Protein AF-A0A6G7CH44-F1 (afdb_monomer_lite)

Secondary structure (DSSP, 8-state):
-------------------HHHHHHHHHHH-TT--HHHHHHHHTT--SSHHHHHHHHHHHH-TT--HHHHHHHHTT-S-HHHHHHHHHHHGGGT--HHHHHHHHS--------

Sequence (113 aa):
MKTFFTIVSFISCSSFAYDPYDCLSDVSKIDKTIPIGLASELCSGAWSEAPASCYIGASLIDEEIPRFLAIKLCSGSVDAERTLKCYAKSADTELNRGLAVTLCGVNKRNEIL

Radius of gyration: 19.73 Å; chains: 1; bounding box: 52×50×53 Å

pLDDT: mean 86.69, std 17.17, range [40.78, 98.31]

Organism: NCBI:txid2711221

Structure (mmCIF, N/CA/C/O backbone):
data_AF-A0A6G7CH44-F1
#
_entry.id   AF-A0A6G7CH44-F1
#
loop_
_atom_site.group_PDB
_atom_site.id
_atom_site.type_symbol
_atom_site.label_atom_id
_atom_site.label_alt_id
_atom_site.label_comp_id
_atom_site.label_asym_id
_atom_site.label_entity_id
_atom_site.label_seq_id
_atom_site.pdbx_PDB_ins_code
_atom_site.Cartn_x
_atom_site.Cartn_y
_atom_site.Cartn_z
_atom_site.occupancy
_atom_site.B_iso_or_equiv
_atom_site.auth_seq_id
_atom_site.auth_comp_id
_atom_site.auth_asym_id
_atom_site.auth_atom_id
_atom_site.pdbx_PDB_model_num
ATOM 1 N N . MET A 1 1 ? 36.761 37.045 -40.692 1.00 44.03 1 MET A N 1
ATOM 2 C CA . MET A 1 1 ? 35.570 36.174 -40.623 1.00 44.03 1 MET A CA 1
ATOM 3 C C . MET A 1 1 ? 36.022 34.756 -40.284 1.00 44.03 1 MET A C 1
ATOM 5 O O . MET A 1 1 ? 36.540 34.085 -41.162 1.00 44.03 1 MET A O 1
ATOM 9 N N . LYS A 1 2 ? 35.937 34.338 -39.014 1.00 40.78 2 LYS A N 1
ATOM 10 C CA . LYS A 1 2 ? 36.118 32.938 -38.583 1.00 40.78 2 LYS A CA 1
ATOM 11 C C . LYS A 1 2 ? 35.206 32.700 -37.379 1.00 40.78 2 LYS A C 1
ATOM 13 O O . LYS A 1 2 ? 35.558 33.021 -36.251 1.00 40.78 2 LYS A O 1
ATOM 18 N N . THR A 1 3 ? 33.997 32.239 -37.660 1.00 46.59 3 THR A N 1
ATOM 19 C CA . THR A 1 3 ? 33.011 31.787 -36.678 1.00 46.59 3 THR A CA 1
ATOM 20 C C . THR A 1 3 ? 33.451 30.426 -36.145 1.00 46.59 3 THR A C 1
ATOM 22 O O . THR A 1 3 ? 33.480 29.446 -36.885 1.00 46.59 3 THR A O 1
ATOM 25 N N . PHE A 1 4 ? 33.828 30.369 -34.868 1.00 50.28 4 PHE A N 1
ATOM 26 C CA . PHE A 1 4 ? 33.998 29.115 -34.138 1.00 50.28 4 PHE A CA 1
ATOM 27 C C . PHE A 1 4 ? 32.607 28.584 -33.771 1.00 50.28 4 PHE A C 1
ATOM 29 O O . PHE A 1 4 ? 31.910 29.176 -32.952 1.00 50.28 4 PHE A O 1
ATOM 36 N N . PHE A 1 5 ? 32.192 27.490 -34.409 1.00 55.44 5 PHE A N 1
ATOM 37 C CA . PHE A 1 5 ? 31.033 26.703 -33.997 1.00 55.44 5 PHE A CA 1
ATOM 38 C C . PHE A 1 5 ? 31.496 25.698 -32.939 1.00 55.44 5 PHE A C 1
ATOM 40 O O . PHE A 1 5 ? 32.088 24.670 -33.267 1.00 55.44 5 PHE A O 1
ATOM 47 N N . THR A 1 6 ? 31.258 26.004 -31.667 1.00 53.38 6 THR A N 1
ATOM 48 C CA . THR A 1 6 ? 31.468 25.053 -30.572 1.00 53.38 6 THR A CA 1
ATOM 49 C C . THR A 1 6 ? 30.192 24.230 -30.417 1.00 53.38 6 THR A C 1
ATOM 51 O O . THR A 1 6 ? 29.164 24.738 -29.975 1.00 53.38 6 THR A O 1
ATOM 54 N N . ILE A 1 7 ? 30.247 22.969 -30.843 1.00 57.78 7 ILE A N 1
ATOM 55 C CA . ILE A 1 7 ? 29.163 21.993 -30.704 1.00 57.78 7 ILE A CA 1
ATOM 56 C C . ILE A 1 7 ? 29.049 21.640 -29.217 1.00 57.78 7 ILE A C 1
ATOM 58 O O . ILE A 1 7 ? 29.940 21.007 -28.653 1.00 57.78 7 ILE A O 1
ATOM 62 N N . VAL A 1 8 ? 27.973 22.086 -28.571 1.00 56.91 8 VAL A N 1
ATOM 63 C CA . VAL A 1 8 ? 27.633 21.706 -27.197 1.00 56.91 8 VAL A CA 1
ATOM 64 C C . VAL A 1 8 ? 26.996 20.318 -27.251 1.00 56.91 8 VAL A C 1
ATOM 66 O O . VAL A 1 8 ? 25.861 20.166 -27.695 1.00 56.91 8 VAL A O 1
ATOM 69 N N . SER A 1 9 ? 27.749 19.294 -26.847 1.00 57.47 9 SER A N 1
ATOM 70 C CA . SER A 1 9 ? 27.231 17.936 -26.668 1.00 57.47 9 SER A CA 1
ATOM 71 C C . SER A 1 9 ? 26.196 17.918 -25.544 1.00 57.47 9 SER A C 1
ATOM 73 O O . SER A 1 9 ? 26.524 18.163 -24.383 1.00 57.47 9 SER A O 1
ATOM 75 N N . PHE A 1 10 ? 24.947 17.610 -25.889 1.00 56.22 10 PHE A N 1
ATOM 76 C CA . PHE A 1 10 ? 23.887 17.324 -24.930 1.00 56.22 10 PHE A CA 1
ATOM 77 C C . PHE A 1 10 ? 24.205 16.003 -24.223 1.00 56.22 10 PHE A C 1
ATOM 79 O O . PHE A 1 10 ? 24.207 14.938 -24.838 1.00 56.22 10 PHE A O 1
ATOM 86 N N . ILE A 1 11 ? 24.518 16.082 -22.932 1.00 63.41 11 ILE A N 1
ATOM 87 C CA . ILE A 1 11 ? 24.658 14.918 -22.059 1.00 63.41 11 ILE A CA 1
ATOM 88 C C . ILE A 1 11 ? 23.248 14.363 -21.840 1.00 63.41 11 ILE A C 1
ATOM 90 O O . ILE A 1 11 ? 22.451 14.941 -21.102 1.00 63.41 11 ILE A O 1
ATOM 94 N N . SER A 1 12 ? 22.926 13.267 -22.521 1.00 54.59 12 SER A N 1
ATOM 95 C CA . SER A 1 12 ? 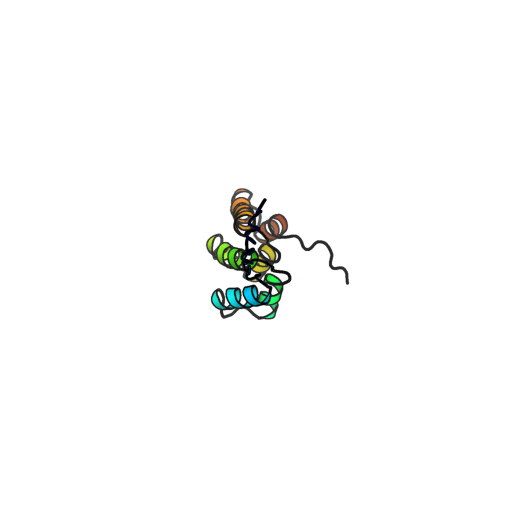21.705 12.499 -22.295 1.00 54.59 12 SER A CA 1
ATOM 96 C C . SER A 1 12 ? 21.762 11.892 -20.895 1.00 54.59 12 SER A C 1
ATOM 98 O O . SER A 1 12 ? 22.517 10.955 -20.646 1.00 54.59 12 SER A O 1
ATOM 100 N N . CYS A 1 13 ? 20.994 12.449 -19.961 1.00 55.38 13 CYS A N 1
ATOM 101 C CA . CYS A 1 13 ? 20.791 11.838 -18.656 1.00 55.38 13 CYS A CA 1
ATOM 102 C C . CYS A 1 13 ? 19.879 10.622 -18.859 1.00 55.38 13 CYS A C 1
ATOM 104 O O . CYS A 1 13 ? 18.703 10.782 -19.182 1.00 55.38 13 CYS A O 1
ATOM 106 N N . SER A 1 14 ? 20.414 9.410 -18.729 1.00 54.97 14 SER A N 1
ATOM 107 C CA . SER A 1 14 ? 19.604 8.192 -18.718 1.00 54.97 14 SER A CA 1
ATOM 108 C C . SER A 1 14 ? 18.776 8.179 -17.433 1.00 54.97 14 SER A C 1
ATOM 110 O O . SER A 1 14 ? 19.270 7.775 -16.383 1.00 54.97 14 SER A O 1
ATOM 112 N N . SER A 1 15 ? 17.533 8.657 -17.477 1.00 67.88 15 SER A N 1
ATOM 113 C CA . SER A 1 15 ? 16.590 8.423 -16.385 1.00 67.88 15 SER A CA 1
ATOM 114 C C . SER A 1 15 ? 16.281 6.929 -16.360 1.00 67.88 15 SER A C 1
ATOM 116 O O . SER A 1 15 ? 15.654 6.424 -17.292 1.00 67.88 15 SER A O 1
ATOM 118 N N . PHE A 1 16 ? 16.740 6.214 -15.333 1.00 68.31 16 PHE A N 1
ATOM 119 C CA . PHE A 1 16 ? 16.249 4.865 -15.060 1.00 68.31 16 PHE A CA 1
ATOM 120 C C . PHE A 1 16 ? 14.741 4.968 -14.818 1.00 68.31 16 PHE A C 1
ATOM 122 O O . PHE A 1 16 ? 14.304 5.602 -13.858 1.00 68.31 16 PHE A O 1
ATOM 129 N N . ALA A 1 17 ? 13.959 4.441 -15.756 1.00 85.00 17 ALA A N 1
ATOM 130 C CA . ALA A 1 17 ? 12.512 4.406 -15.650 1.00 85.00 17 ALA A CA 1
ATOM 131 C C . ALA A 1 17 ? 12.140 3.255 -14.714 1.00 85.00 17 ALA A C 1
ATOM 133 O O . ALA A 1 17 ? 12.511 2.119 -14.983 1.00 85.00 17 ALA A O 1
ATOM 134 N N . TYR A 1 18 ? 11.451 3.578 -13.623 1.00 93.44 18 TYR A N 1
ATOM 135 C CA . TYR A 1 18 ? 10.892 2.595 -12.702 1.00 93.44 18 TYR A CA 1
ATOM 136 C C . TYR A 1 18 ? 9.715 1.876 -13.366 1.00 93.44 18 TYR A C 1
ATOM 138 O O . TYR A 1 18 ? 8.863 2.541 -13.963 1.00 93.44 18 TYR A O 1
ATOM 146 N N . ASP A 1 19 ? 9.642 0.552 -13.248 1.00 95.69 19 ASP A N 1
ATOM 147 C CA . ASP A 1 19 ? 8.592 -0.258 -13.870 1.00 95.69 19 ASP A CA 1
ATOM 148 C C . ASP A 1 19 ? 7.861 -1.203 -12.879 1.00 95.69 19 ASP A C 1
ATOM 150 O O . ASP A 1 19 ? 8.216 -1.295 -11.697 1.00 95.69 19 ASP A O 1
ATOM 154 N N . PRO A 1 20 ? 6.800 -1.915 -13.312 1.00 96.75 20 PRO A N 1
ATOM 155 C CA . PRO A 1 20 ? 6.056 -2.816 -12.430 1.00 96.75 20 PRO A CA 1
ATOM 156 C C . PRO A 1 20 ? 6.878 -3.963 -11.817 1.00 96.75 20 PRO A C 1
ATOM 158 O O . PRO A 1 20 ? 6.519 -4.457 -10.745 1.00 96.75 20 PRO A O 1
ATOM 161 N N . TYR A 1 21 ? 7.956 -4.414 -12.464 1.00 97.19 21 TYR A N 1
ATOM 162 C CA . TYR A 1 21 ? 8.846 -5.442 -11.922 1.00 97.19 21 TYR A CA 1
ATOM 163 C C . TYR A 1 21 ? 9.782 -4.878 -10.854 1.00 97.19 21 TYR A C 1
ATOM 165 O O . TYR A 1 21 ? 10.066 -5.586 -9.883 1.00 97.19 21 TYR A O 1
ATOM 173 N N . ASP A 1 22 ? 10.194 -3.613 -10.969 1.00 97.75 22 ASP A N 1
ATOM 174 C CA . ASP A 1 22 ? 10.890 -2.913 -9.884 1.00 97.75 22 ASP A CA 1
ATOM 175 C C . ASP A 1 22 ? 10.001 -2.845 -8.635 1.00 97.75 22 ASP A C 1
ATOM 177 O O . ASP A 1 22 ? 10.432 -3.232 -7.546 1.00 97.75 22 ASP A O 1
ATOM 181 N N . CYS A 1 23 ? 8.716 -2.506 -8.801 1.00 97.75 23 CYS A N 1
ATOM 182 C CA . CYS A 1 23 ? 7.738 -2.560 -7.709 1.00 97.75 23 CYS A CA 1
ATOM 183 C C . CYS A 1 23 ? 7.619 -3.955 -7.095 1.00 97.75 23 CYS A C 1
ATOM 185 O O . CYS A 1 23 ? 7.667 -4.094 -5.872 1.00 97.75 23 CYS A O 1
ATOM 187 N N . LEU A 1 24 ? 7.499 -5.005 -7.914 1.00 97.94 24 LEU A N 1
ATOM 188 C CA . LEU A 1 24 ? 7.442 -6.380 -7.408 1.00 97.94 24 LEU A CA 1
ATOM 189 C C . LEU A 1 24 ? 8.696 -6.738 -6.600 1.00 97.94 24 LEU A C 1
ATOM 191 O O . LEU A 1 24 ? 8.592 -7.358 -5.538 1.00 97.94 24 LEU A O 1
ATOM 195 N N . SER A 1 25 ? 9.870 -6.328 -7.084 1.00 97.31 25 SER A N 1
ATOM 196 C CA . SER A 1 25 ? 11.146 -6.513 -6.394 1.00 97.31 25 SER A CA 1
ATOM 197 C C . SER A 1 25 ? 11.149 -5.806 -5.040 1.00 97.31 25 SER A C 1
ATOM 199 O O . SER A 1 25 ? 11.470 -6.427 -4.027 1.00 97.31 25 SER A O 1
ATOM 201 N N . ASP A 1 26 ? 10.723 -4.547 -4.978 1.00 97.56 26 ASP A N 1
ATOM 202 C CA . ASP A 1 26 ? 10.687 -3.774 -3.736 1.00 97.56 26 ASP A CA 1
ATOM 203 C C . ASP A 1 26 ? 9.680 -4.332 -2.730 1.00 97.56 26 ASP A C 1
ATOM 205 O O . ASP A 1 26 ? 10.016 -4.552 -1.564 1.00 97.56 26 ASP A O 1
ATOM 209 N N . VAL A 1 27 ? 8.476 -4.676 -3.186 1.00 97.25 27 VAL A N 1
ATOM 210 C CA . VAL A 1 27 ? 7.446 -5.307 -2.354 1.00 97.25 27 VAL A CA 1
ATOM 211 C C . VAL A 1 27 ? 7.929 -6.648 -1.800 1.00 97.25 27 VAL A C 1
ATOM 213 O O . VAL A 1 27 ? 7.690 -6.936 -0.630 1.00 97.25 27 VAL A O 1
ATOM 216 N N . SER A 1 28 ? 8.681 -7.438 -2.572 1.00 96.38 28 SER A N 1
ATOM 217 C CA . SER A 1 28 ? 9.255 -8.703 -2.086 1.00 96.38 28 SER A CA 1
ATOM 218 C C . SER A 1 28 ? 10.318 -8.516 -0.990 1.00 96.38 28 SER A C 1
ATOM 220 O O . SER A 1 28 ? 10.510 -9.404 -0.155 1.00 96.38 28 SER A O 1
ATOM 222 N N . LYS A 1 29 ? 10.995 -7.357 -0.953 1.00 97.06 29 LYS A N 1
ATOM 223 C CA . LYS A 1 29 ? 11.931 -6.991 0.125 1.00 97.06 29 LYS A CA 1
ATOM 224 C C . LYS A 1 29 ? 11.178 -6.542 1.378 1.00 97.06 29 LYS A C 1
ATOM 226 O O . LYS A 1 29 ? 11.625 -6.848 2.483 1.00 97.06 29 LYS A O 1
ATOM 231 N N . ILE A 1 30 ? 10.060 -5.838 1.191 1.00 95.50 30 ILE A N 1
ATOM 232 C CA . ILE A 1 30 ? 9.185 -5.319 2.251 1.00 95.50 30 ILE A CA 1
ATOM 233 C C . ILE A 1 30 ? 8.426 -6.458 2.943 1.00 95.50 30 ILE A C 1
ATOM 235 O O . ILE A 1 30 ? 8.484 -6.599 4.161 1.00 95.50 30 ILE A O 1
ATOM 239 N N . ASP A 1 31 ? 7.738 -7.293 2.167 1.00 95.69 31 ASP A N 1
ATOM 240 C CA . ASP A 1 31 ? 6.929 -8.407 2.651 1.00 95.69 31 ASP A CA 1
ATOM 241 C C . ASP A 1 31 ? 7.309 -9.683 1.906 1.00 95.69 31 ASP A C 1
ATOM 243 O O . ASP A 1 31 ? 6.782 -10.010 0.847 1.00 95.69 31 ASP A O 1
ATOM 247 N N . LYS A 1 32 ? 8.215 -10.456 2.504 1.00 96.12 32 LYS A N 1
ATOM 248 C CA . LYS A 1 32 ? 8.742 -11.700 1.921 1.00 96.12 32 LYS A CA 1
ATOM 249 C C . LYS A 1 32 ? 7.698 -12.813 1.786 1.00 96.12 32 LYS A C 1
ATOM 251 O O . LYS A 1 32 ? 7.985 -13.849 1.196 1.00 96.12 32 LYS A O 1
ATOM 256 N N . THR A 1 33 ? 6.520 -12.637 2.384 1.00 96.38 33 THR A N 1
ATOM 257 C CA . THR A 1 33 ? 5.456 -13.651 2.452 1.00 96.38 33 THR A CA 1
ATOM 258 C C . THR A 1 33 ? 4.213 -13.257 1.664 1.00 96.38 33 THR A C 1
ATOM 260 O O . THR A 1 33 ? 3.205 -13.969 1.706 1.00 96.38 33 THR A O 1
ATOM 263 N N . ILE A 1 34 ? 4.244 -12.116 0.973 1.00 94.81 34 ILE A N 1
ATOM 264 C CA . ILE A 1 34 ? 3.139 -11.699 0.123 1.00 94.81 34 ILE A CA 1
ATOM 265 C C . ILE A 1 34 ? 2.963 -12.703 -1.031 1.00 94.81 34 ILE A C 1
ATOM 267 O O . ILE A 1 34 ? 3.925 -13.027 -1.732 1.00 94.81 34 ILE A O 1
ATOM 271 N N . PRO A 1 35 ? 1.745 -13.224 -1.258 1.00 95.88 35 PRO A N 1
ATOM 272 C CA . PRO A 1 35 ? 1.461 -14.021 -2.442 1.00 95.88 35 PRO A CA 1
ATOM 273 C C . PRO A 1 35 ? 1.735 -13.211 -3.709 1.00 95.88 35 PRO A C 1
ATOM 275 O O . PRO A 1 35 ? 1.307 -12.061 -3.807 1.00 95.88 35 PRO A O 1
ATOM 278 N N . ILE A 1 36 ? 2.378 -13.825 -4.704 1.00 95.25 36 ILE A N 1
ATOM 279 C CA . ILE A 1 36 ? 2.787 -13.113 -5.923 1.00 95.25 36 ILE A CA 1
ATOM 280 C C . ILE A 1 36 ? 1.613 -12.412 -6.620 1.00 95.25 36 ILE A C 1
ATOM 282 O O . ILE A 1 36 ? 1.766 -11.277 -7.043 1.00 95.25 36 ILE A O 1
ATOM 286 N N . GLY A 1 37 ? 0.419 -13.017 -6.644 1.00 95.56 37 GLY A N 1
ATOM 287 C CA . GLY A 1 37 ? -0.768 -12.395 -7.243 1.00 95.56 37 GLY A CA 1
ATOM 288 C C . GLY A 1 37 ? -1.204 -11.099 -6.548 1.00 95.56 37 GLY A C 1
ATOM 289 O O . GLY A 1 37 ? -1.593 -10.148 -7.215 1.00 95.56 37 GLY A O 1
ATOM 290 N N . LEU A 1 38 ? -1.070 -11.030 -5.221 1.00 95.94 38 LEU A N 1
ATOM 291 C CA . LEU A 1 38 ? -1.372 -9.829 -4.437 1.00 95.94 38 LEU A CA 1
ATOM 292 C C . LEU A 1 38 ? -0.313 -8.736 -4.640 1.00 95.94 38 LEU A C 1
ATOM 294 O O . LEU A 1 38 ? -0.652 -7.559 -4.751 1.00 95.94 38 LEU A O 1
ATOM 298 N N . ALA A 1 39 ? 0.960 -9.120 -4.749 1.00 97.12 39 ALA A N 1
ATOM 299 C CA . ALA A 1 39 ? 2.022 -8.187 -5.119 1.00 97.12 39 ALA A CA 1
ATOM 300 C C . ALA A 1 39 ? 1.827 -7.654 -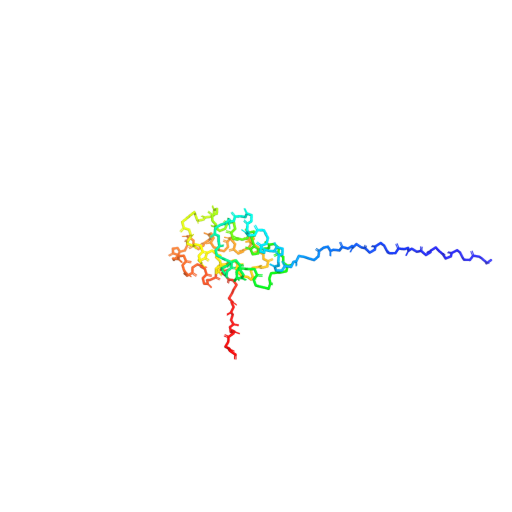6.549 1.00 97.12 39 ALA A C 1
ATOM 302 O O . ALA A 1 39 ? 1.992 -6.461 -6.790 1.00 97.12 39 ALA A O 1
ATOM 303 N N . SER A 1 40 ? 1.411 -8.507 -7.489 1.00 96.75 40 SER A N 1
ATOM 304 C CA . SER A 1 40 ? 1.079 -8.094 -8.855 1.00 96.75 40 SER A CA 1
ATOM 305 C C . SER A 1 40 ? -0.101 -7.126 -8.892 1.00 96.75 40 SER A C 1
ATOM 307 O O . SER A 1 40 ? -0.055 -6.163 -9.648 1.00 96.75 40 SER A O 1
ATOM 309 N N . GLU A 1 41 ? -1.130 -7.319 -8.063 1.00 96.19 41 GLU A N 1
ATOM 310 C CA . GLU A 1 41 ? -2.245 -6.370 -7.950 1.00 96.19 41 GLU A CA 1
ATOM 311 C C . GLU A 1 41 ? -1.780 -4.995 -7.444 1.00 96.19 41 GLU A C 1
ATOM 313 O O . GLU A 1 41 ? -2.158 -3.966 -8.014 1.00 96.19 41 GLU A O 1
ATOM 318 N N . LEU A 1 42 ? -0.931 -4.972 -6.411 1.00 96.81 42 LEU A N 1
ATOM 319 C CA . LEU A 1 42 ? -0.333 -3.746 -5.876 1.00 96.81 42 LEU A CA 1
ATOM 320 C C . LEU A 1 42 ? 0.501 -3.007 -6.935 1.00 96.81 42 LEU A C 1
ATOM 322 O O . LEU A 1 42 ? 0.366 -1.795 -7.087 1.00 96.81 42 LEU A O 1
ATOM 326 N N . CYS A 1 43 ? 1.323 -3.745 -7.680 1.00 97.50 43 CYS A N 1
ATOM 327 C CA . CYS A 1 43 ? 2.287 -3.200 -8.637 1.00 97.50 43 CYS A CA 1
ATOM 328 C C . CYS A 1 43 ? 1.748 -3.025 -10.064 1.00 97.50 43 CYS A C 1
ATOM 330 O O . CYS A 1 43 ? 2.452 -2.514 -10.935 1.00 97.50 43 CYS A O 1
ATOM 332 N N . SER A 1 44 ? 0.510 -3.439 -10.334 1.00 95.56 44 SER A N 1
ATOM 333 C CA . SER A 1 44 ? -0.099 -3.347 -11.661 1.00 95.56 44 SER A CA 1
ATOM 334 C C . SER A 1 44 ? -0.141 -1.898 -12.148 1.00 95.56 44 SER A C 1
ATOM 336 O O . SER A 1 44 ? -0.870 -1.074 -11.597 1.00 95.56 44 SER A O 1
ATOM 338 N N . GLY A 1 45 ? 0.599 -1.605 -13.221 1.00 93.06 45 GLY A N 1
ATOM 339 C CA . GLY A 1 45 ? 0.689 -0.260 -13.796 1.00 93.06 45 GLY A CA 1
ATOM 340 C C . GLY A 1 45 ? 1.515 0.727 -12.964 1.00 93.06 45 GLY A C 1
ATOM 341 O O . GLY A 1 45 ? 1.395 1.933 -13.171 1.00 93.06 45 GLY A O 1
ATOM 342 N N . ALA A 1 46 ? 2.333 0.238 -12.026 1.00 95.12 46 ALA A N 1
ATOM 343 C CA . ALA A 1 46 ? 3.252 1.064 -11.258 1.00 95.12 46 ALA A CA 1
ATOM 344 C C . ALA A 1 46 ? 4.421 1.530 -12.140 1.00 95.12 46 ALA A C 1
ATOM 346 O O . ALA A 1 46 ? 5.221 0.723 -12.600 1.00 95.12 46 ALA A O 1
ATOM 347 N N . TRP A 1 47 ? 4.522 2.843 -12.342 1.00 94.88 47 TRP A N 1
ATOM 348 C CA . TRP A 1 47 ? 5.648 3.504 -13.024 1.00 94.88 47 TRP A CA 1
ATOM 349 C C . TRP A 1 47 ? 6.437 4.411 -12.068 1.00 94.88 47 TRP A C 1
ATOM 351 O O . TRP A 1 47 ? 7.149 5.326 -12.479 1.00 94.88 47 TRP A O 1
ATOM 361 N N . SER A 1 48 ? 6.248 4.193 -10.767 1.00 95.38 48 SER A N 1
ATOM 362 C CA . SER A 1 48 ? 6.966 4.840 -9.675 1.00 95.38 48 SER A CA 1
ATOM 363 C C . SER A 1 48 ? 6.934 3.948 -8.436 1.00 95.38 48 SER A C 1
ATOM 365 O O . SER A 1 48 ? 6.095 3.053 -8.322 1.00 95.38 48 SER A O 1
ATOM 367 N N . GLU A 1 49 ? 7.806 4.239 -7.474 1.00 96.88 49 GLU A N 1
ATOM 368 C CA . GLU A 1 49 ? 7.873 3.560 -6.172 1.00 96.88 49 GLU A CA 1
ATOM 369 C C . GLU A 1 49 ? 6.645 3.805 -5.274 1.00 96.88 49 GLU A C 1
ATOM 371 O O . GLU A 1 49 ? 6.518 3.201 -4.208 1.00 96.88 49 GLU A O 1
ATOM 376 N N . ALA A 1 50 ? 5.724 4.689 -5.678 1.00 97.44 50 ALA A N 1
ATOM 377 C CA . ALA A 1 50 ? 4.627 5.146 -4.833 1.00 97.44 50 ALA A CA 1
ATOM 378 C C . ALA A 1 50 ? 3.725 4.011 -4.304 1.00 97.44 50 ALA A C 1
ATOM 380 O O . ALA A 1 50 ? 3.417 4.042 -3.112 1.00 97.44 50 ALA A O 1
ATOM 381 N N . PRO A 1 51 ? 3.335 2.979 -5.080 1.00 97.38 51 PRO A N 1
ATOM 382 C CA . PRO A 1 51 ? 2.541 1.872 -4.544 1.00 97.38 51 PRO A CA 1
ATOM 383 C C . PRO A 1 51 ? 3.279 1.075 -3.461 1.00 97.38 51 PRO A C 1
ATOM 385 O O . PRO A 1 51 ? 2.695 0.783 -2.418 1.00 97.38 51 PRO A O 1
ATOM 388 N N . ALA A 1 52 ? 4.565 0.770 -3.663 1.00 97.94 52 ALA A N 1
ATOM 389 C CA . ALA A 1 52 ? 5.375 0.029 -2.695 1.00 97.94 52 ALA A CA 1
ATOM 390 C C . ALA A 1 52 ? 5.614 0.850 -1.415 1.00 97.94 52 ALA A C 1
ATOM 392 O O . ALA A 1 52 ? 5.396 0.354 -0.308 1.00 97.94 52 ALA A O 1
ATOM 393 N N . SER A 1 53 ? 5.968 2.130 -1.568 1.00 98.25 53 SER A N 1
ATOM 394 C CA . SER A 1 53 ? 6.143 3.086 -0.467 1.00 98.25 53 SER A CA 1
ATOM 395 C C . SER A 1 53 ? 4.845 3.329 0.307 1.00 98.25 53 SER A C 1
ATOM 397 O O . SER A 1 53 ? 4.851 3.398 1.536 1.00 98.25 53 SER A O 1
ATOM 399 N N . CYS A 1 54 ? 3.708 3.399 -0.387 1.00 98.31 54 CYS A N 1
ATOM 400 C CA . CYS A 1 54 ? 2.398 3.452 0.250 1.00 98.31 54 CYS A CA 1
ATOM 401 C C . CYS A 1 54 ? 2.126 2.169 1.038 1.00 98.31 54 CYS A C 1
ATOM 403 O O . CYS A 1 54 ? 1.701 2.244 2.185 1.00 98.31 54 CYS A O 1
ATOM 405 N N . TYR A 1 55 ? 2.395 0.994 0.463 1.00 97.94 55 TYR A N 1
ATOM 406 C CA . TYR A 1 55 ? 2.093 -0.287 1.100 1.00 97.94 55 TYR A CA 1
ATOM 407 C C . TYR A 1 55 ? 2.829 -0.465 2.432 1.00 97.94 55 TYR A C 1
ATOM 409 O O . TYR A 1 55 ? 2.196 -0.806 3.431 1.00 97.94 55 TYR A O 1
ATOM 417 N N . ILE A 1 56 ? 4.134 -0.165 2.485 1.00 97.38 56 ILE A N 1
ATOM 418 C CA . ILE A 1 56 ? 4.865 -0.177 3.761 1.00 97.38 56 ILE A CA 1
ATOM 419 C C . ILE A 1 56 ? 4.339 0.902 4.715 1.00 97.38 56 ILE A C 1
ATOM 421 O O . ILE A 1 56 ? 4.147 0.630 5.898 1.00 97.38 56 ILE A O 1
ATOM 425 N N . GLY A 1 57 ? 4.061 2.109 4.214 1.00 97.75 57 GLY A N 1
ATOM 426 C CA . GLY A 1 57 ? 3.576 3.216 5.035 1.00 97.75 57 GLY A CA 1
ATOM 427 C C . GLY A 1 57 ? 2.195 2.969 5.643 1.00 97.75 57 GLY A C 1
ATOM 428 O O . GLY A 1 57 ? 1.945 3.397 6.766 1.00 97.75 57 GLY A O 1
ATOM 429 N N . ALA A 1 58 ? 1.312 2.243 4.955 1.00 96.88 58 ALA A N 1
ATOM 430 C CA . ALA A 1 58 ? -0.016 1.909 5.460 1.00 96.88 58 ALA A CA 1
ATOM 431 C C . ALA A 1 58 ? 0.083 1.069 6.740 1.00 96.88 58 ALA A C 1
ATOM 433 O O . ALA A 1 58 ? -0.589 1.377 7.720 1.00 96.88 58 ALA A O 1
ATOM 434 N N . SER A 1 59 ? 0.991 0.089 6.760 1.00 93.38 59 SER A N 1
ATOM 435 C CA . SER A 1 59 ? 1.271 -0.742 7.936 1.00 93.38 59 SER A CA 1
ATOM 436 C C . SER A 1 59 ? 1.926 0.031 9.087 1.00 93.38 59 SER A C 1
ATOM 438 O O . SER A 1 59 ? 1.834 -0.400 10.229 1.00 93.38 59 SER A O 1
ATOM 440 N N . LEU A 1 60 ? 2.590 1.162 8.812 1.00 95.31 60 LEU A N 1
ATOM 441 C CA . LEU A 1 60 ? 3.131 2.050 9.852 1.00 95.31 60 LEU A CA 1
ATOM 442 C C . LEU A 1 60 ? 2.059 2.968 10.459 1.00 95.31 60 LEU A C 1
ATOM 444 O O . LEU A 1 60 ? 2.201 3.405 11.596 1.00 95.31 60 LEU A O 1
ATOM 448 N N . ILE A 1 61 ? 1.014 3.297 9.695 1.00 95.31 61 ILE A N 1
ATOM 449 C CA . ILE A 1 61 ? -0.107 4.134 10.152 1.00 95.31 61 ILE A CA 1
ATOM 450 C C . ILE A 1 61 ? -1.142 3.298 10.908 1.00 95.31 61 ILE A C 1
ATOM 452 O O . ILE A 1 61 ? -1.736 3.775 11.870 1.00 95.31 61 ILE A O 1
ATOM 456 N N . ASP A 1 62 ? -1.366 2.064 10.465 1.00 94.94 62 ASP A N 1
ATOM 457 C CA . ASP A 1 62 ? -2.337 1.133 11.029 1.00 94.94 62 ASP A CA 1
ATOM 458 C C . ASP A 1 62 ? -1.728 -0.270 11.018 1.00 94.94 62 ASP A C 1
ATOM 460 O O . ASP A 1 62 ? -1.822 -0.991 10.028 1.00 94.94 62 ASP A O 1
ATOM 464 N N . GLU A 1 63 ? -1.086 -0.655 12.123 1.00 93.12 63 GLU A N 1
ATOM 465 C CA . GLU A 1 63 ? -0.391 -1.949 12.259 1.00 93.12 63 GLU A CA 1
ATOM 466 C C . GLU A 1 63 ? -1.328 -3.156 12.089 1.00 93.12 63 GLU A C 1
ATOM 468 O O . GLU A 1 63 ? -0.890 -4.264 11.775 1.00 93.12 63 GLU A O 1
ATOM 473 N N . GLU A 1 64 ? -2.631 -2.946 12.273 1.00 93.94 64 GLU A N 1
ATOM 474 C CA . GLU A 1 64 ? -3.659 -3.974 12.146 1.00 93.94 64 GLU A CA 1
ATOM 475 C C . GLU A 1 64 ? -4.339 -3.975 10.772 1.00 93.94 64 GLU A C 1
ATOM 477 O O . GLU A 1 64 ? -5.262 -4.770 10.552 1.00 93.94 64 GLU A O 1
ATOM 482 N N . ILE A 1 65 ? -3.940 -3.097 9.840 1.00 94.94 65 ILE A N 1
ATOM 483 C CA . ILE A 1 65 ? -4.547 -3.070 8.512 1.00 94.94 65 ILE A CA 1
ATOM 484 C C . ILE A 1 65 ? -4.370 -4.445 7.846 1.00 94.94 65 ILE A C 1
ATOM 486 O O . ILE A 1 65 ? -3.251 -4.932 7.660 1.00 94.94 65 ILE A O 1
ATOM 490 N N . PRO A 1 66 ? -5.463 -5.111 7.434 1.00 95.31 66 PRO A N 1
ATOM 491 C CA . PRO A 1 66 ? -5.342 -6.347 6.689 1.00 95.31 66 PRO A CA 1
ATOM 492 C C . PRO A 1 66 ? -4.578 -6.112 5.389 1.00 95.31 66 PRO A C 1
ATOM 494 O O . PRO A 1 66 ? -4.881 -5.177 4.644 1.00 95.31 66 PRO A O 1
ATOM 497 N N . ARG A 1 67 ? -3.653 -7.018 5.060 1.00 94.50 67 ARG A N 1
ATOM 498 C CA . ARG A 1 67 ? -2.812 -6.945 3.853 1.00 94.50 67 ARG A CA 1
ATOM 499 C C . ARG A 1 67 ? -3.595 -6.582 2.585 1.00 94.50 67 ARG A C 1
ATOM 501 O O . ARG A 1 67 ? -3.168 -5.735 1.810 1.00 94.50 67 ARG A O 1
ATOM 508 N N . PHE A 1 68 ? -4.764 -7.193 2.383 1.00 94.38 68 PHE A N 1
ATOM 509 C CA . PHE A 1 68 ? -5.600 -6.933 1.207 1.00 94.38 68 PHE A CA 1
ATOM 510 C C . PHE A 1 68 ? -6.161 -5.500 1.161 1.00 94.38 68 PHE A C 1
ATOM 512 O O . PHE A 1 68 ? -6.349 -4.958 0.075 1.00 94.38 68 PHE A O 1
ATOM 519 N N . LEU A 1 69 ? -6.426 -4.871 2.313 1.00 95.81 69 LEU A N 1
ATOM 520 C CA . LEU A 1 69 ? -6.861 -3.474 2.376 1.00 95.81 69 LEU A CA 1
ATOM 521 C C . LEU A 1 69 ? -5.701 -2.521 2.104 1.00 95.81 69 LEU A C 1
ATOM 523 O O . LEU A 1 69 ? -5.892 -1.571 1.352 1.00 95.81 69 LEU A O 1
ATOM 527 N N . ALA A 1 70 ? -4.505 -2.803 2.629 1.00 96.94 70 ALA A N 1
ATOM 528 C CA . ALA A 1 70 ? -3.306 -2.030 2.300 1.00 96.94 70 ALA A CA 1
ATOM 529 C C . ALA A 1 70 ? -3.012 -2.065 0.791 1.00 96.94 70 ALA A C 1
ATOM 531 O O . ALA A 1 70 ? -2.752 -1.033 0.180 1.00 96.94 70 ALA A O 1
ATOM 532 N N . ILE A 1 71 ? -3.144 -3.238 0.162 1.00 96.44 71 ILE A N 1
ATOM 533 C CA . ILE A 1 71 ? -3.000 -3.380 -1.293 1.00 96.44 71 ILE A CA 1
ATOM 534 C C . ILE A 1 71 ? -4.049 -2.551 -2.033 1.00 96.44 71 ILE A C 1
ATOM 536 O O . ILE A 1 71 ? -3.693 -1.789 -2.926 1.00 96.44 71 ILE A O 1
ATOM 540 N N . LYS A 1 72 ? -5.328 -2.647 -1.652 1.00 95.94 72 LYS A N 1
ATOM 541 C CA . LYS A 1 72 ? -6.398 -1.861 -2.288 1.00 95.94 72 LYS A CA 1
ATOM 542 C C . LYS A 1 72 ? -6.225 -0.354 -2.113 1.00 95.94 72 LYS A C 1
ATOM 544 O O . LYS A 1 72 ? -6.571 0.397 -3.016 1.00 95.94 72 LYS A O 1
ATOM 549 N N . LEU A 1 73 ? -5.703 0.083 -0.970 1.00 96.94 73 LEU A N 1
ATOM 550 C CA . LEU A 1 73 ? -5.398 1.487 -0.711 1.00 96.94 73 LEU A CA 1
ATOM 551 C C . LEU A 1 73 ? -4.278 1.989 -1.631 1.00 96.94 73 LEU A C 1
ATOM 553 O O . LEU A 1 73 ? -4.366 3.091 -2.164 1.00 96.94 73 LEU A O 1
ATOM 557 N N . CYS A 1 74 ? -3.233 1.181 -1.811 1.00 97.38 74 CYS A N 1
ATOM 558 C CA . CYS A 1 74 ? -1.982 1.619 -2.422 1.00 97.38 74 CYS A CA 1
ATOM 559 C C . CYS A 1 74 ? -1.822 1.260 -3.905 1.00 97.38 74 CYS A C 1
ATOM 561 O O . CYS A 1 74 ? -1.013 1.885 -4.593 1.00 97.38 74 CYS A O 1
ATOM 563 N N . SER A 1 75 ? -2.588 0.294 -4.421 1.00 95.81 75 SER A N 1
ATOM 564 C CA . SER A 1 75 ? -2.584 -0.072 -5.841 1.00 95.81 75 SER A CA 1
ATOM 565 C C . SER A 1 75 ? -2.942 1.141 -6.699 1.00 95.81 75 SER A C 1
ATOM 567 O O . SER A 1 75 ? -3.947 1.811 -6.465 1.00 95.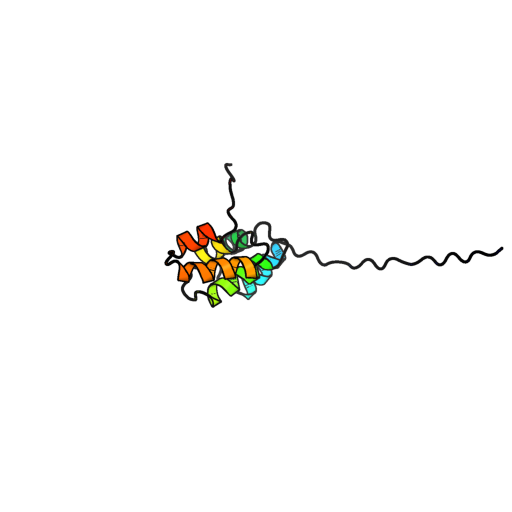81 75 SER A O 1
ATOM 569 N N . GLY A 1 76 ? -2.096 1.438 -7.688 1.00 94.38 76 GLY A N 1
ATOM 570 C CA . GLY A 1 76 ? -2.263 2.588 -8.579 1.00 94.38 76 GLY A CA 1
ATOM 571 C C . GLY A 1 76 ? -1.940 3.948 -7.955 1.00 94.38 76 GLY A C 1
ATOM 572 O O . GLY A 1 76 ? -2.122 4.967 -8.623 1.00 94.38 76 GLY A O 1
ATOM 573 N N . SER A 1 77 ? -1.460 3.999 -6.707 1.00 96.12 77 SER A N 1
ATOM 574 C CA . SER A 1 77 ? -1.004 5.253 -6.109 1.00 96.12 77 SER A CA 1
ATOM 575 C C . SER A 1 77 ? 0.158 5.841 -6.910 1.00 96.12 77 SER A C 1
ATOM 577 O O . SER A 1 77 ? 1.134 5.158 -7.202 1.00 96.12 77 SER A O 1
ATOM 579 N N . VAL A 1 78 ? 0.061 7.127 -7.241 1.00 95.50 78 VAL A N 1
ATOM 580 C CA . VAL A 1 78 ? 1.150 7.907 -7.859 1.00 95.50 78 VAL A CA 1
ATOM 581 C C . VAL A 1 78 ? 1.858 8.812 -6.848 1.00 95.50 78 VAL A C 1
ATOM 583 O O . VAL A 1 78 ? 2.869 9.424 -7.171 1.00 95.50 78 VAL A O 1
ATOM 586 N N . ASP A 1 79 ? 1.312 8.898 -5.633 1.00 96.56 79 ASP A N 1
ATOM 587 C CA . ASP A 1 79 ? 1.780 9.736 -4.532 1.00 96.56 79 ASP A CA 1
ATOM 588 C C . ASP A 1 79 ? 1.432 9.035 -3.209 1.00 96.56 79 ASP A C 1
ATOM 590 O O . ASP A 1 79 ? 0.293 9.084 -2.715 1.00 96.56 79 ASP A O 1
ATOM 594 N N . ALA A 1 80 ? 2.426 8.333 -2.663 1.00 97.56 80 ALA A N 1
ATOM 595 C CA . ALA A 1 80 ? 2.282 7.564 -1.436 1.00 97.56 80 ALA A CA 1
ATOM 596 C C . ALA A 1 80 ? 1.893 8.460 -0.256 1.00 97.56 80 ALA A C 1
ATOM 598 O O . ALA A 1 80 ? 0.955 8.148 0.474 1.00 97.56 80 ALA A O 1
ATOM 599 N N . GLU A 1 81 ? 2.571 9.598 -0.096 1.00 97.81 81 GLU A N 1
ATOM 600 C CA . GLU A 1 81 ? 2.365 10.508 1.029 1.00 97.81 81 GLU A CA 1
ATOM 601 C C . GLU A 1 81 ? 0.933 11.041 1.048 1.00 97.81 81 GLU A C 1
ATOM 603 O O . GLU A 1 81 ? 0.268 11.026 2.086 1.00 97.81 81 GLU A O 1
ATOM 608 N N . ARG A 1 82 ? 0.416 11.469 -0.107 1.00 97.19 82 ARG A N 1
ATOM 609 C CA . ARG A 1 82 ? -0.959 11.960 -0.212 1.00 97.19 82 ARG A CA 1
ATOM 610 C C . ARG A 1 82 ? -1.986 10.872 0.089 1.00 97.19 82 ARG A C 1
ATOM 612 O O . ARG A 1 82 ? -2.969 11.144 0.783 1.00 97.19 82 ARG A O 1
ATOM 619 N N . THR A 1 83 ? -1.761 9.660 -0.415 1.00 97.19 83 THR A N 1
ATOM 620 C CA . THR A 1 83 ? -2.641 8.503 -0.178 1.00 97.19 83 THR A CA 1
ATOM 621 C C . THR A 1 83 ? -2.699 8.175 1.315 1.00 97.19 83 THR A C 1
ATOM 623 O O . THR A 1 83 ? -3.777 8.085 1.906 1.00 97.19 83 THR A O 1
ATOM 626 N N . LEU A 1 84 ? -1.531 8.100 1.952 1.00 97.69 84 LEU A N 1
ATOM 627 C CA . LEU A 1 84 ? -1.374 7.802 3.371 1.00 97.69 84 LEU A CA 1
ATOM 628 C C . LEU A 1 84 ? -1.954 8.895 4.273 1.00 97.69 84 LEU A C 1
ATOM 630 O O . LEU A 1 84 ? -2.649 8.583 5.236 1.00 97.69 84 LEU A O 1
ATOM 634 N N . LYS A 1 85 ? -1.753 10.176 3.940 1.00 97.06 85 LYS A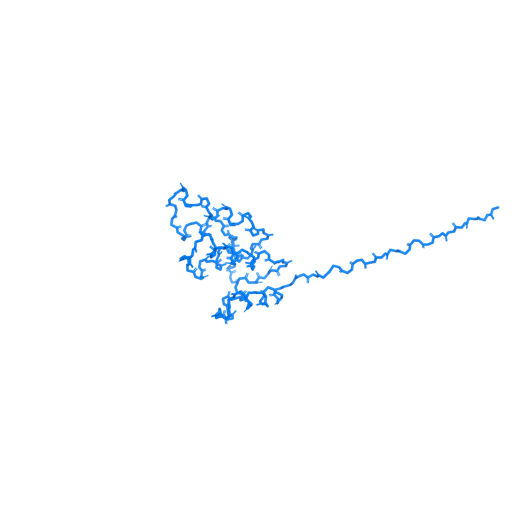 N 1
ATOM 635 C CA . LYS A 1 85 ? -2.371 11.301 4.663 1.00 97.06 85 LYS A CA 1
ATOM 636 C C . LYS A 1 85 ? -3.896 11.252 4.615 1.00 97.06 85 LYS A C 1
ATOM 638 O O . LYS A 1 85 ? -4.543 11.558 5.614 1.00 97.06 85 LYS A O 1
ATOM 643 N N . CYS A 1 86 ? -4.475 10.868 3.476 1.00 96.44 86 CYS A N 1
ATOM 644 C CA . CYS A 1 86 ? -5.918 10.658 3.377 1.00 96.44 86 CYS A CA 1
ATOM 645 C C . CYS A 1 86 ? -6.371 9.513 4.296 1.00 96.44 86 CYS A C 1
ATOM 647 O O . CYS A 1 86 ? -7.311 9.686 5.075 1.00 96.44 86 CYS A O 1
ATOM 649 N N . TYR A 1 87 ? -5.681 8.368 4.244 1.00 96.62 87 TYR A N 1
ATOM 650 C CA . TYR A 1 87 ? -6.023 7.207 5.066 1.00 96.62 87 TYR A CA 1
ATOM 651 C C . TYR A 1 87 ? -5.926 7.518 6.565 1.00 96.62 87 TYR A C 1
ATOM 653 O O . TYR A 1 87 ? -6.890 7.295 7.290 1.00 96.62 87 TYR A O 1
ATOM 661 N N . ALA A 1 88 ? -4.829 8.137 7.012 1.00 95.44 88 ALA A N 1
ATOM 662 C CA . ALA A 1 88 ? -4.639 8.542 8.406 1.00 95.44 88 ALA A CA 1
ATOM 663 C C . ALA A 1 88 ? -5.758 9.469 8.903 1.00 95.44 88 ALA A C 1
ATOM 665 O O . ALA A 1 88 ? -6.300 9.265 9.985 1.00 95.44 88 ALA A O 1
ATOM 666 N N . LYS A 1 89 ? -6.169 10.444 8.083 1.00 94.94 89 LYS A N 1
ATOM 667 C CA . LYS A 1 89 ? -7.260 11.368 8.424 1.00 94.94 89 LYS A CA 1
ATOM 668 C C . LYS A 1 89 ? -8.623 10.676 8.537 1.00 94.94 89 LYS A C 1
ATOM 670 O O . LYS A 1 89 ? -9.530 11.200 9.174 1.00 94.94 89 LYS A O 1
ATOM 675 N N . SER A 1 90 ? -8.792 9.502 7.929 1.00 89.44 90 SER A N 1
ATOM 676 C CA . SER A 1 90 ? -10.058 8.766 8.000 1.00 89.44 90 SER A CA 1
ATOM 677 C C . SER A 1 90 ? -10.366 8.277 9.422 1.00 89.44 90 SER A C 1
ATOM 679 O O . SER A 1 90 ? -11.544 8.153 9.771 1.00 89.44 90 SER A O 1
ATOM 681 N N . ALA A 1 91 ? -9.335 8.088 10.257 1.00 81.75 91 ALA A N 1
ATOM 682 C CA . ALA A 1 91 ? -9.484 7.779 11.679 1.00 81.75 91 ALA A CA 1
ATOM 683 C C . ALA A 1 91 ? -10.205 8.903 12.445 1.00 81.75 91 ALA A C 1
ATOM 685 O O . ALA A 1 91 ? -11.086 8.618 13.252 1.00 81.75 91 ALA A O 1
ATOM 686 N N . ASP A 1 92 ? -9.925 10.171 12.118 1.00 85.88 92 ASP A N 1
ATOM 687 C CA . ASP A 1 92 ? -10.570 11.340 12.742 1.00 85.88 92 ASP A CA 1
ATOM 688 C C . ASP A 1 92 ? -12.065 11.460 12.393 1.00 85.88 92 ASP A C 1
ATOM 690 O O . ASP A 1 92 ? -12.808 12.202 13.031 1.00 85.88 92 ASP A O 1
ATOM 694 N N . THR A 1 93 ? -12.510 10.756 11.349 1.00 82.88 93 THR A N 1
ATOM 695 C CA . THR A 1 93 ? -13.899 10.764 10.861 1.00 82.88 93 THR A CA 1
ATOM 696 C C . THR A 1 93 ? -14.681 9.501 11.226 1.00 82.88 93 THR A C 1
ATOM 698 O O . THR A 1 93 ? -15.778 9.304 10.708 1.00 82.88 93 THR A O 1
ATOM 701 N N . GLU A 1 94 ? -14.115 8.635 12.076 1.00 84.88 94 GLU A N 1
ATOM 702 C CA . GLU A 1 94 ? -14.698 7.347 12.494 1.00 84.88 94 GLU A CA 1
ATOM 703 C C . GLU A 1 94 ? -15.078 6.420 11.319 1.00 84.88 94 GLU A C 1
ATOM 705 O O . GLU A 1 94 ? -15.956 5.558 11.422 1.00 84.88 94 GLU A O 1
ATOM 710 N N . LEU A 1 95 ? -14.405 6.562 10.172 1.00 90.06 95 LEU A N 1
ATOM 711 C CA . LEU A 1 95 ? -14.611 5.659 9.046 1.00 90.06 95 LEU A CA 1
ATOM 712 C C . LEU A 1 95 ? -13.990 4.300 9.362 1.00 90.06 95 LEU A C 1
ATOM 714 O O . LEU A 1 95 ? -12.834 4.200 9.770 1.00 90.06 95 LEU A O 1
ATOM 718 N N . ASN A 1 96 ? -14.729 3.224 9.089 1.00 92.94 96 ASN A N 1
ATOM 719 C CA . ASN A 1 96 ? -14.119 1.900 9.109 1.00 92.94 96 ASN A CA 1
ATOM 720 C C . ASN A 1 96 ? -13.063 1.781 7.995 1.00 92.94 96 ASN A C 1
ATOM 722 O O . ASN A 1 96 ? -13.166 2.424 6.947 1.00 92.94 96 ASN A O 1
ATOM 726 N N . ARG A 1 97 ? -12.077 0.900 8.200 1.00 93.88 97 ARG A N 1
ATOM 727 C CA . ARG A 1 97 ? -10.936 0.696 7.289 1.00 93.88 97 ARG A CA 1
ATOM 728 C C . ARG A 1 97 ? -11.354 0.488 5.829 1.00 93.88 97 ARG A C 1
ATOM 730 O O . ARG A 1 97 ? -10.719 1.020 4.927 1.00 93.88 97 ARG A O 1
ATOM 737 N N . GLY A 1 98 ? -12.444 -0.243 5.584 1.00 93.88 98 GLY A N 1
ATOM 738 C CA . GLY A 1 98 ? -12.952 -0.487 4.231 1.00 93.88 98 GLY A CA 1
ATO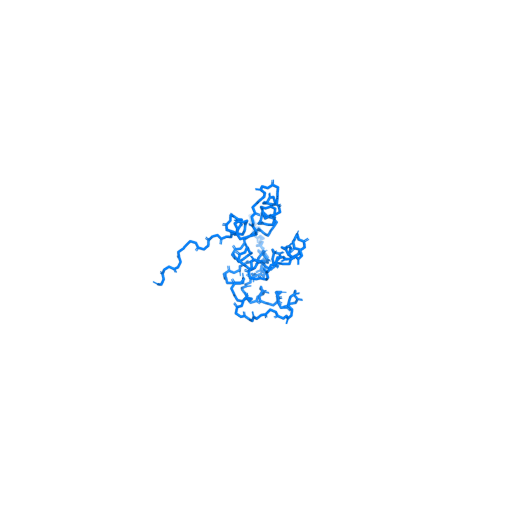M 739 C C . GLY A 1 98 ? -13.468 0.779 3.540 1.00 93.88 98 GLY A C 1
ATOM 740 O O . GLY A 1 98 ? -13.167 1.007 2.366 1.00 93.88 98 GLY A O 1
ATOM 741 N N . LEU A 1 99 ? -14.203 1.630 4.263 1.00 93.81 99 LEU A N 1
ATOM 742 C CA . LEU A 1 99 ? -14.653 2.928 3.751 1.00 93.81 99 LEU A CA 1
ATOM 743 C C . LEU A 1 99 ? -13.483 3.898 3.560 1.00 93.81 99 LEU A C 1
ATOM 745 O O . LEU A 1 99 ? -13.428 4.567 2.531 1.00 93.81 99 LEU A O 1
ATOM 749 N N . ALA A 1 100 ? -12.527 3.924 4.491 1.00 95.50 100 ALA A N 1
ATOM 750 C CA . ALA A 1 100 ? -11.307 4.721 4.370 1.00 95.50 100 ALA A CA 1
ATOM 751 C C . ALA A 1 100 ? -10.507 4.341 3.110 1.00 95.50 100 ALA A C 1
ATOM 753 O O . ALA A 1 100 ? -10.145 5.203 2.313 1.00 95.50 100 ALA A O 1
ATOM 754 N N . VAL A 1 101 ? -10.311 3.041 2.869 1.00 95.31 101 VAL A N 1
ATOM 755 C CA . VAL A 1 101 ? -9.661 2.517 1.654 1.00 95.31 101 VAL A CA 1
ATOM 756 C C . VAL A 1 101 ? -10.449 2.879 0.396 1.00 95.31 101 VAL A C 1
ATOM 758 O O . VAL A 1 101 ? -9.856 3.282 -0.597 1.00 95.31 101 VAL A O 1
ATOM 761 N N . THR A 1 102 ? -11.781 2.787 0.431 1.00 93.25 102 THR A N 1
ATOM 762 C CA . THR A 1 102 ? -12.638 3.166 -0.708 1.00 93.25 102 THR A CA 1
ATOM 763 C C . THR A 1 102 ? -12.519 4.655 -1.046 1.00 93.25 102 THR A C 1
ATOM 765 O O . THR A 1 102 ? -12.558 5.026 -2.217 1.00 93.25 102 THR A O 1
ATOM 768 N N . LEU A 1 103 ? -12.385 5.508 -0.028 1.00 94.06 103 LEU A N 1
ATOM 769 C CA . LEU A 1 103 ? -12.295 6.957 -0.182 1.00 94.06 103 LEU A CA 1
ATOM 770 C C . LEU A 1 103 ? -10.902 7.418 -0.633 1.00 94.06 103 LEU A C 1
ATOM 772 O O . LEU A 1 103 ? -10.792 8.318 -1.464 1.00 94.06 103 LEU A O 1
ATOM 776 N N . CYS A 1 104 ? -9.856 6.827 -0.056 1.00 95.62 104 CYS A N 1
ATOM 777 C CA . CYS A 1 104 ? -8.477 7.291 -0.195 1.00 95.62 104 CYS A CA 1
ATOM 778 C C . CYS A 1 104 ? -7.649 6.500 -1.206 1.00 95.62 104 CYS A C 1
ATOM 780 O O . CYS A 1 104 ? -6.622 7.001 -1.663 1.00 95.62 104 CYS A O 1
ATOM 782 N N . GLY A 1 105 ? -8.072 5.284 -1.546 1.00 92.94 105 GLY A N 1
ATOM 783 C CA . GLY A 1 105 ? -7.422 4.472 -2.562 1.00 92.94 105 GLY A CA 1
ATOM 784 C C . GLY A 1 105 ? -7.676 5.002 -3.967 1.00 92.94 105 GLY A C 1
ATOM 785 O O . GLY A 1 105 ? -8.653 5.710 -4.238 1.00 92.94 105 GLY A O 1
ATOM 786 N N . VAL A 1 106 ? -6.795 4.637 -4.897 1.00 85.06 106 VAL A N 1
ATOM 787 C CA . VAL A 1 106 ? -6.996 4.977 -6.304 1.00 85.06 106 VAL A CA 1
ATOM 788 C C . VAL A 1 106 ? -8.113 4.099 -6.852 1.00 85.06 106 VAL A C 1
ATOM 790 O O . VAL A 1 106 ? -7.971 2.895 -7.048 1.00 85.06 106 VAL A O 1
ATOM 793 N N . ASN A 1 107 ? -9.271 4.716 -7.068 1.00 65.56 107 ASN A N 1
ATOM 794 C CA . ASN A 1 107 ? -10.442 4.025 -7.575 1.00 65.56 107 ASN A CA 1
ATOM 795 C C . ASN A 1 107 ? -10.172 3.552 -9.014 1.00 65.56 107 ASN A C 1
ATOM 797 O O . ASN A 1 107 ? -10.200 4.361 -9.948 1.00 65.56 107 ASN A O 1
ATOM 801 N N . LYS A 1 108 ? -9.939 2.245 -9.197 1.00 60.78 108 LYS A N 1
ATOM 802 C CA . LYS A 1 108 ? -10.005 1.576 -10.503 1.00 60.78 108 LYS A CA 1
ATOM 803 C C . LYS A 1 108 ? -11.463 1.591 -10.977 1.00 60.78 108 LYS A C 1
ATOM 805 O O . LYS A 1 108 ? -12.177 0.596 -10.894 1.00 60.78 108 LYS A O 1
ATOM 810 N N . ARG A 1 109 ? -11.950 2.756 -11.417 1.00 51.91 109 ARG A N 1
ATOM 811 C CA . ARG A 1 109 ? -13.266 2.868 -12.050 1.00 5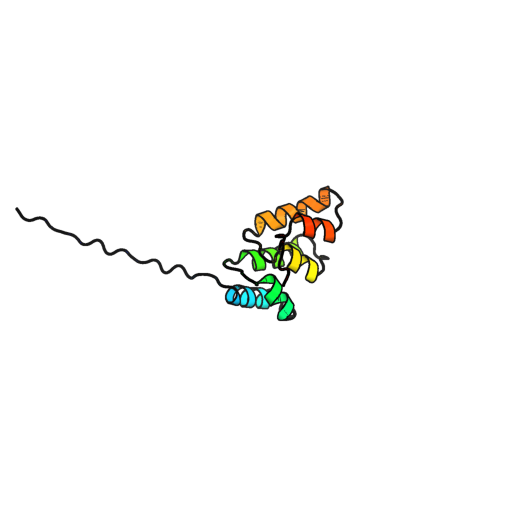1.91 109 ARG A CA 1
ATOM 812 C C . ARG A 1 109 ? -13.201 2.172 -13.410 1.00 51.91 109 ARG A C 1
ATOM 814 O O . ARG A 1 109 ? -12.582 2.698 -14.326 1.00 51.91 109 ARG A O 1
ATOM 821 N N . ASN A 1 110 ? -13.911 1.049 -13.499 1.00 47.97 110 ASN A N 1
ATOM 822 C CA . ASN A 1 110 ? -14.296 0.300 -14.698 1.00 47.97 110 ASN A CA 1
ATOM 823 C C . ASN A 1 110 ? -13.176 -0.425 -15.461 1.00 47.97 110 ASN A C 1
ATOM 825 O O . ASN A 1 110 ? -12.719 0.044 -16.495 1.00 47.97 110 ASN A O 1
ATOM 829 N N . GLU A 1 111 ? -12.899 -1.662 -15.055 1.00 46.66 111 GLU A N 1
ATOM 830 C CA . GLU A 1 111 ? -12.675 -2.742 -16.023 1.00 46.66 111 GLU A CA 1
ATOM 831 C C . GLU A 1 111 ? -13.910 -3.652 -15.980 1.00 46.66 111 GLU A C 1
ATOM 833 O O . GLU A 1 111 ? -13.978 -4.635 -15.244 1.00 46.66 111 GLU A O 1
ATOM 838 N N . ILE A 1 112 ? -14.952 -3.255 -16.716 1.00 43.38 112 ILE A N 1
ATOM 839 C CA . ILE A 1 112 ? -15.904 -4.231 -17.247 1.00 43.38 112 ILE A CA 1
ATOM 840 C C . ILE A 1 112 ? -15.193 -4.808 -18.469 1.00 43.38 112 ILE A C 1
ATOM 842 O O . ILE A 1 112 ? -14.990 -4.066 -19.424 1.00 43.38 112 ILE A O 1
ATOM 846 N N . LEU A 1 113 ? -14.773 -6.070 -18.325 1.00 41.75 113 LEU A N 1
ATOM 847 C CA . LEU A 1 113 ? -14.455 -7.083 -19.346 1.00 41.75 113 LEU A CA 1
ATOM 848 C C . LEU A 1 113 ? -14.199 -6.589 -20.779 1.00 41.75 113 LEU A C 1
ATOM 850 O O . LEU A 1 113 ? -15.169 -6.154 -21.440 1.00 41.75 113 LEU A O 1
#

Foldseek 3Di:
DDDDDDDDDDDPDPDPWAALVNQLVLLCVLDVPDDSVLSCQLSPGDRDNQSVLLLSLLCVLPVPPPSSLSSLLRRPDPHSVQLSVQLSCVVVVVDDSNVSSVVSRDDPPDPPD